Protein AF-A0AAW7QQN1-F1 (afdb_monomer_lite)

Structure (mmCIF, N/CA/C/O backbone):
data_AF-A0AAW7QQN1-F1
#
_entry.id   AF-A0AAW7QQN1-F1
#
loop_
_atom_site.group_PDB
_atom_site.id
_atom_site.type_symbol
_atom_site.label_atom_id
_atom_site.label_alt_id
_atom_site.label_comp_id
_atom_site.label_asym_id
_atom_site.label_entity_id
_atom_site.label_seq_id
_atom_site.pdbx_PDB_ins_code
_atom_site.Cartn_x
_atom_site.Cartn_y
_atom_site.Cartn_z
_atom_site.occupancy
_atom_site.B_iso_or_equiv
_atom_site.auth_seq_id
_atom_site.auth_comp_id
_atom_site.auth_asym_id
_atom_site.auth_atom_id
_atom_site.pdbx_PDB_model_num
ATOM 1 N N . MET A 1 1 ? 12.031 -2.207 -27.530 1.00 58.44 1 MET A N 1
ATOM 2 C CA . MET A 1 1 ? 12.090 -1.946 -26.076 1.00 58.44 1 MET A CA 1
ATOM 3 C C . MET A 1 1 ? 13.241 -0.992 -25.874 1.00 58.44 1 MET A C 1
ATOM 5 O O . MET A 1 1 ? 14.174 -1.068 -26.661 1.00 58.44 1 MET A O 1
ATOM 9 N N . ARG A 1 2 ? 13.134 -0.045 -24.944 1.00 68.44 2 ARG A N 1
ATOM 10 C CA . ARG A 1 2 ? 14.293 0.778 -24.602 1.00 68.44 2 ARG A CA 1
ATOM 11 C C . ARG A 1 2 ? 15.228 -0.147 -23.809 1.00 68.44 2 ARG A C 1
ATOM 13 O O . ARG A 1 2 ? 14.760 -0.820 -22.891 1.00 68.44 2 ARG A O 1
ATOM 20 N N . ASP A 1 3 ? 16.465 -0.324 -24.266 1.00 71.25 3 ASP A N 1
ATOM 21 C CA . ASP A 1 3 ? 17.397 -1.318 -23.700 1.00 71.25 3 ASP A CA 1
ATOM 22 C C . ASP A 1 3 ? 17.911 -0.916 -22.301 1.00 71.25 3 ASP A C 1
ATOM 24 O O . ASP A 1 3 ? 18.548 -1.706 -21.613 1.00 71.25 3 ASP A O 1
ATOM 28 N N . ASP A 1 4 ? 17.594 0.306 -21.877 1.00 80.44 4 ASP A N 1
ATOM 29 C CA . ASP A 1 4 ? 17.906 0.947 -20.603 1.00 80.44 4 ASP A CA 1
ATOM 30 C C . ASP A 1 4 ? 16.904 0.649 -19.471 1.00 80.44 4 ASP A C 1
ATOM 32 O O . ASP A 1 4 ? 17.214 0.950 -18.323 1.00 80.44 4 ASP A O 1
ATOM 36 N N . ASP A 1 5 ? 15.750 0.023 -19.745 1.00 85.88 5 ASP A N 1
ATOM 37 C CA . 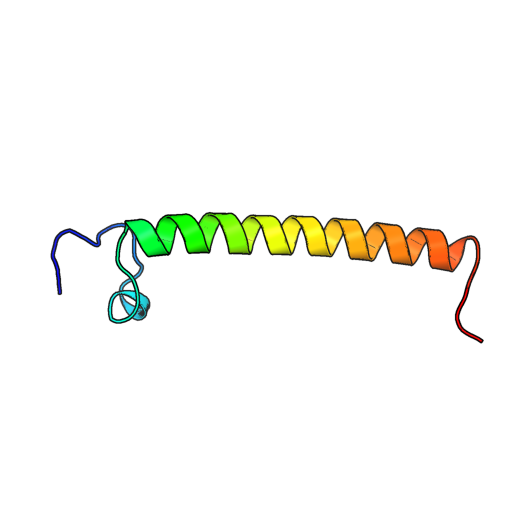ASP A 1 5 ? 14.714 -0.302 -18.741 1.00 85.88 5 ASP A CA 1
ATOM 38 C C . ASP A 1 5 ? 14.871 -1.722 -18.151 1.00 85.88 5 ASP A C 1
ATOM 40 O O . ASP A 1 5 ? 13.963 -2.566 -18.189 1.00 85.88 5 ASP A O 1
ATOM 44 N N . ASP A 1 6 ? 16.063 -2.017 -17.636 1.00 88.94 6 ASP A N 1
ATOM 45 C CA . ASP A 1 6 ? 16.464 -3.334 -17.126 1.00 88.94 6 ASP A CA 1
ATOM 46 C C . ASP A 1 6 ? 15.858 -3.701 -15.759 1.00 88.94 6 ASP A C 1
ATOM 48 O O . ASP A 1 6 ? 15.660 -4.888 -15.474 1.00 88.94 6 ASP A O 1
ATOM 52 N N . LEU A 1 7 ? 15.492 -2.711 -14.940 1.00 91.62 7 LEU A N 1
ATOM 53 C CA . LEU A 1 7 ? 14.867 -2.921 -13.628 1.00 91.62 7 LEU A CA 1
ATOM 54 C C . LEU A 1 7 ? 13.377 -3.256 -13.745 1.00 91.62 7 LEU A C 1
ATOM 56 O O . LEU A 1 7 ? 12.786 -3.801 -12.807 1.00 91.62 7 LEU A O 1
ATOM 60 N N . VAL A 1 8 ? 12.762 -2.951 -14.890 1.00 93.12 8 VAL A N 1
ATOM 61 C CA . VAL A 1 8 ? 11.339 -3.191 -15.135 1.00 93.12 8 VAL A CA 1
ATOM 62 C C . VAL A 1 8 ? 11.116 -4.632 -15.619 1.00 93.12 8 VAL A C 1
ATOM 64 O O . VAL A 1 8 ? 11.664 -5.048 -16.652 1.00 93.12 8 VAL A O 1
ATOM 67 N N . PRO A 1 9 ? 10.258 -5.425 -14.944 1.00 92.88 9 PRO A N 1
ATOM 68 C CA . PRO A 1 9 ? 9.903 -6.761 -15.406 1.00 92.88 9 PRO A CA 1
ATOM 69 C C . PRO A 1 9 ? 9.327 -6.737 -16.834 1.00 92.88 9 PRO A C 1
ATOM 71 O O . PRO A 1 9 ? 8.542 -5.840 -17.149 1.00 92.88 9 PRO A O 1
ATOM 74 N N . PRO A 1 10 ? 9.611 -7.744 -17.688 1.00 91.88 10 PRO A N 1
ATOM 75 C CA . PRO A 1 10 ? 9.255 -7.717 -19.113 1.00 91.88 10 PRO A CA 1
ATOM 76 C C . PRO A 1 10 ? 7.792 -7.382 -19.419 1.00 91.88 10 PRO A C 1
ATOM 78 O O . PRO A 1 10 ? 7.509 -6.654 -20.366 1.00 91.88 10 PRO A O 1
ATOM 81 N N . LYS A 1 11 ? 6.862 -7.873 -18.591 1.00 92.38 11 LYS A N 1
ATOM 82 C CA . LYS A 1 11 ? 5.419 -7.623 -18.738 1.00 92.38 11 LYS A CA 1
ATOM 83 C C . LYS A 1 11 ? 5.003 -6.163 -18.513 1.00 92.38 11 LYS A C 1
ATOM 85 O O . LYS A 1 11 ? 3.935 -5.774 -18.965 1.00 92.38 11 LYS A O 1
ATOM 90 N N . TRP A 1 12 ? 5.821 -5.373 -17.819 1.00 93.19 12 TRP A N 1
ATOM 91 C CA . TRP A 1 12 ? 5.498 -4.005 -17.404 1.00 93.19 12 TRP A CA 1
ATOM 92 C C . TRP A 1 12 ? 6.292 -2.925 -18.152 1.00 93.19 12 TRP A C 1
ATOM 94 O O . TRP A 1 12 ? 5.933 -1.754 -18.072 1.00 93.19 12 TRP A O 1
ATOM 104 N N . ARG A 1 13 ? 7.305 -3.302 -18.943 1.00 90.56 13 ARG A N 1
ATOM 105 C CA . ARG A 1 13 ? 8.104 -2.380 -19.778 1.00 90.56 13 ARG A CA 1
ATOM 106 C C . ARG A 1 13 ? 7.306 -1.506 -20.757 1.00 90.56 13 ARG A C 1
ATOM 108 O O . ARG A 1 13 ? 7.772 -0.417 -21.060 1.00 90.56 13 ARG A O 1
ATOM 115 N N . PRO A 1 14 ? 6.128 -1.914 -21.279 1.00 91.56 14 PRO A N 1
ATOM 116 C CA . PRO A 1 14 ? 5.321 -1.009 -22.102 1.00 91.56 14 PRO A CA 1
ATOM 117 C C . PRO A 1 14 ? 4.729 0.182 -21.334 1.00 91.56 14 PRO A C 1
ATOM 119 O O . PRO A 1 14 ? 4.259 1.122 -21.966 1.00 91.56 14 PRO A O 1
ATOM 122 N N . LEU A 1 15 ? 4.695 0.119 -19.999 1.00 90.88 15 LEU A N 1
ATOM 123 C CA . LEU A 1 15 ? 4.003 1.084 -19.140 1.00 90.88 15 LEU A CA 1
ATOM 124 C C . LEU A 1 15 ? 4.954 1.935 -18.296 1.00 90.88 15 LEU A C 1
ATOM 126 O O . LEU A 1 15 ? 4.593 3.048 -17.931 1.00 90.88 15 LEU A O 1
ATOM 130 N N . PHE A 1 16 ? 6.140 1.417 -17.978 1.00 93.38 16 PHE A N 1
ATOM 131 C CA . PHE A 1 16 ? 7.083 2.057 -17.067 1.00 93.38 16 PHE A CA 1
ATOM 132 C C . PHE A 1 16 ? 8.497 2.045 -17.631 1.00 93.38 16 PHE A C 1
ATOM 134 O O . PHE A 1 16 ? 8.894 1.083 -18.290 1.00 93.38 16 PHE A O 1
ATOM 141 N N . ASN A 1 17 ? 9.250 3.086 -17.284 1.00 93.44 17 ASN A N 1
ATOM 142 C CA . ASN A 1 17 ? 10.708 3.097 -17.349 1.00 93.44 17 ASN A CA 1
ATOM 143 C C . ASN A 1 17 ? 11.314 2.798 -15.964 1.00 93.44 17 ASN A C 1
ATOM 145 O O . ASN A 1 17 ? 10.593 2.670 -14.968 1.00 93.44 17 ASN A O 1
ATOM 149 N N . ASN A 1 18 ? 12.641 2.722 -15.885 1.00 94.00 18 ASN A N 1
ATOM 150 C CA . ASN A 1 18 ? 13.359 2.468 -14.634 1.00 94.00 18 ASN A CA 1
ATOM 151 C C . ASN A 1 18 ? 13.038 3.465 -13.502 1.00 94.00 18 ASN A C 1
ATOM 153 O O . ASN A 1 18 ? 12.840 3.047 -12.360 1.00 94.00 18 ASN A O 1
ATOM 157 N N . GLN A 1 19 ? 12.966 4.769 -13.790 1.00 93.31 19 GLN A N 1
ATOM 158 C CA . GLN A 1 19 ? 12.679 5.786 -12.771 1.00 93.31 19 GLN A CA 1
ATOM 159 C C . GLN A 1 19 ? 11.266 5.615 -12.197 1.00 93.31 19 GLN A C 1
ATOM 161 O O . GLN A 1 19 ? 11.088 5.610 -10.975 1.00 93.31 19 GLN A O 1
ATOM 166 N N . ASP A 1 20 ? 10.275 5.428 -13.067 1.00 94.81 20 ASP A N 1
ATOM 167 C CA . ASP A 1 20 ? 8.882 5.241 -12.658 1.00 94.81 20 ASP A CA 1
ATOM 168 C C . ASP A 1 20 ? 8.706 3.937 -11.876 1.00 94.81 20 ASP A C 1
ATOM 170 O O . ASP A 1 20 ? 7.985 3.890 -10.877 1.00 94.81 20 ASP A O 1
ATOM 174 N N . TRP A 1 21 ? 9.404 2.880 -12.296 1.00 95.62 21 TRP A N 1
ATOM 175 C CA . TRP A 1 21 ? 9.346 1.580 -11.643 1.00 95.62 21 TRP A CA 1
ATOM 176 C C . TRP A 1 21 ? 9.927 1.604 -10.229 1.00 95.62 21 TRP A C 1
ATOM 178 O O . TRP A 1 21 ? 9.329 1.029 -9.320 1.00 95.62 21 TRP A O 1
ATOM 188 N N . LEU A 1 22 ? 11.042 2.308 -10.015 1.00 95.81 22 LEU A N 1
ATOM 189 C CA . LEU A 1 22 ? 11.633 2.467 -8.684 1.00 95.81 22 LEU A CA 1
ATOM 190 C C . LEU A 1 22 ? 10.699 3.221 -7.730 1.00 95.81 22 LEU A C 1
ATOM 192 O O . LEU A 1 22 ? 10.514 2.800 -6.586 1.00 95.81 22 LEU A O 1
ATOM 196 N N . LEU A 1 23 ? 10.070 4.304 -8.198 1.00 96.94 23 LEU A N 1
ATOM 197 C CA . LEU A 1 23 ? 9.080 5.036 -7.405 1.00 96.94 23 LEU A CA 1
ATOM 198 C C . LEU A 1 23 ? 7.866 4.164 -7.082 1.00 96.94 23 LEU A C 1
ATOM 200 O O . LEU A 1 23 ? 7.457 4.082 -5.923 1.00 96.94 23 LEU A O 1
ATOM 204 N N . HIS A 1 24 ? 7.317 3.483 -8.087 1.00 96.44 24 HIS A N 1
ATOM 205 C CA . HIS A 1 24 ? 6.194 2.571 -7.913 1.00 96.44 24 HIS A CA 1
ATOM 206 C C . HIS A 1 24 ? 6.516 1.469 -6.892 1.00 96.44 24 HIS A C 1
ATOM 208 O O . HIS A 1 24 ? 5.726 1.227 -5.981 1.00 96.44 24 HIS A O 1
ATOM 214 N N . ASP A 1 25 ? 7.684 0.834 -6.996 1.00 95.75 25 ASP A N 1
ATOM 215 C CA . ASP A 1 25 ? 8.098 -0.245 -6.097 1.00 95.75 25 ASP A CA 1
ATOM 216 C C . ASP A 1 25 ? 8.197 0.223 -4.634 1.00 95.75 25 ASP A C 1
ATOM 218 O O . ASP A 1 25 ? 7.658 -0.428 -3.733 1.00 95.75 25 ASP A O 1
ATOM 222 N N . ILE A 1 26 ? 8.801 1.392 -4.391 1.00 97.62 26 ILE A N 1
ATOM 223 C CA . ILE A 1 26 ? 8.898 1.984 -3.047 1.00 97.62 26 ILE A CA 1
ATOM 224 C C . ILE A 1 26 ? 7.508 2.304 -2.493 1.00 97.62 26 ILE A C 1
ATOM 226 O O . ILE A 1 26 ? 7.201 1.947 -1.350 1.00 97.62 26 ILE A O 1
ATOM 230 N N . VAL A 1 27 ? 6.660 2.964 -3.284 1.00 98.12 27 VAL A N 1
ATOM 231 C CA . VAL A 1 27 ? 5.324 3.386 -2.844 1.00 98.12 27 VAL A CA 1
ATOM 232 C C . VAL A 1 27 ? 4.446 2.177 -2.542 1.00 98.12 27 VAL A C 1
ATOM 234 O O . VAL A 1 27 ? 3.828 2.137 -1.481 1.00 98.12 27 VAL A O 1
ATOM 237 N N . VAL A 1 28 ? 4.426 1.164 -3.411 1.00 97.88 28 VAL A N 1
ATOM 238 C CA . VAL A 1 28 ? 3.597 -0.034 -3.220 1.00 97.88 28 VAL A CA 1
ATOM 239 C C . VAL A 1 28 ? 4.017 -0.800 -1.967 1.00 97.88 28 VAL A C 1
ATOM 241 O O . VAL A 1 28 ? 3.167 -1.133 -1.139 1.00 97.88 28 VAL A O 1
ATOM 244 N N . LYS A 1 29 ? 5.321 -1.027 -1.767 1.00 97.88 29 LYS A N 1
ATOM 245 C CA . LYS A 1 29 ? 5.830 -1.696 -0.557 1.00 97.88 29 LYS A CA 1
ATOM 246 C C . LYS A 1 29 ? 5.513 -0.903 0.710 1.00 97.88 29 LYS A C 1
ATOM 248 O O . LYS A 1 29 ? 5.063 -1.484 1.698 1.00 97.88 29 LYS A O 1
ATOM 253 N N . SER A 1 30 ? 5.692 0.417 0.670 1.00 98.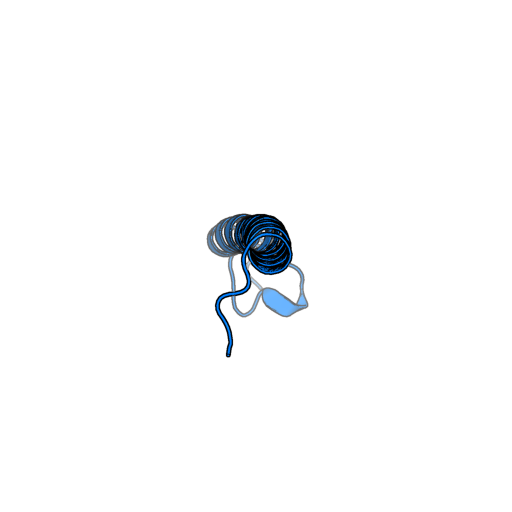44 30 SER A N 1
ATOM 254 C CA . SER A 1 30 ? 5.399 1.298 1.807 1.00 98.44 30 SER A CA 1
ATOM 255 C C . SER A 1 30 ? 3.906 1.328 2.132 1.00 98.44 30 SER A C 1
ATOM 257 O O . SER A 1 30 ? 3.532 1.26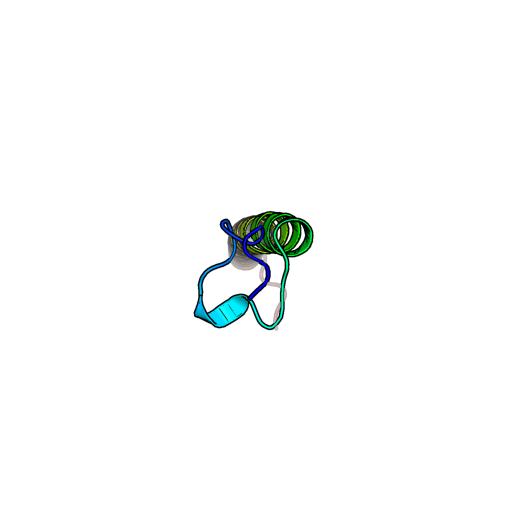3 3.301 1.00 98.44 30 SER A O 1
ATOM 259 N N . PHE A 1 31 ? 3.045 1.365 1.113 1.00 98.50 31 PHE A N 1
ATOM 260 C CA . PHE A 1 31 ? 1.594 1.362 1.277 1.00 98.50 31 PHE A CA 1
ATOM 261 C C . PHE A 1 31 ? 1.094 0.052 1.889 1.00 98.50 31 PHE A C 1
ATOM 263 O O . PHE A 1 31 ? 0.294 0.087 2.822 1.00 98.50 31 PHE A O 1
ATOM 270 N N . TYR A 1 32 ? 1.606 -1.098 1.438 1.00 98.38 32 TYR A N 1
ATOM 271 C CA . TYR A 1 32 ? 1.289 -2.382 2.069 1.00 98.38 32 TYR A CA 1
ATOM 272 C C . TYR A 1 32 ? 1.778 -2.443 3.521 1.00 98.38 32 TYR A C 1
ATOM 274 O O . TYR A 1 32 ? 1.019 -2.865 4.394 1.00 98.38 32 TYR A O 1
ATOM 282 N N . GLY A 1 33 ? 3.001 -1.977 3.802 1.00 98.38 33 GLY A N 1
ATOM 283 C CA . GLY A 1 33 ? 3.528 -1.905 5.168 1.00 98.38 33 GLY A CA 1
ATOM 284 C C . GLY A 1 33 ? 2.659 -1.039 6.085 1.00 98.38 33 GLY A C 1
ATOM 285 O O . GLY A 1 33 ? 2.259 -1.481 7.163 1.00 98.38 33 GLY A O 1
ATOM 286 N N . PHE A 1 34 ? 2.294 0.160 5.626 1.00 98.56 34 PHE A N 1
ATOM 287 C CA . PHE A 1 34 ? 1.375 1.049 6.334 1.00 98.56 34 PHE A CA 1
ATOM 288 C C . PHE A 1 34 ? 0.002 0.403 6.544 1.00 98.56 34 PHE A C 1
ATOM 290 O O . PHE A 1 34 ? -0.513 0.417 7.660 1.00 98.56 34 PHE A O 1
ATOM 297 N N . GLY A 1 35 ? -0.576 -0.197 5.500 1.00 98.62 35 GLY A N 1
ATOM 298 C CA . GLY A 1 35 ? -1.897 -0.819 5.553 1.00 98.62 35 GLY A CA 1
ATOM 299 C C . GLY A 1 35 ? -1.983 -1.944 6.584 1.00 98.62 35 GLY A C 1
ATOM 300 O O . GLY A 1 35 ? -2.947 -1.996 7.344 1.00 98.62 35 GLY A O 1
ATOM 301 N N . VAL A 1 36 ? -0.957 -2.799 6.673 1.00 98.75 36 VAL A N 1
ATOM 302 C CA . VAL A 1 36 ? -0.890 -3.872 7.682 1.00 98.75 36 VAL A CA 1
ATOM 303 C C . VAL A 1 36 ? -0.835 -3.295 9.096 1.00 98.75 36 VAL A C 1
ATOM 305 O O . VAL A 1 36 ? -1.608 -3.711 9.959 1.00 98.75 36 VAL A O 1
ATOM 308 N N . ILE A 1 37 ? 0.035 -2.309 9.334 1.00 98.69 37 ILE A N 1
ATOM 309 C CA . ILE A 1 37 ? 0.162 -1.661 10.648 1.00 98.69 37 ILE A CA 1
ATOM 310 C C . ILE A 1 37 ? -1.155 -0.986 11.039 1.00 98.69 37 ILE A C 1
ATOM 312 O O . ILE A 1 37 ? -1.644 -1.176 12.153 1.00 98.69 37 ILE A O 1
ATOM 316 N N . ALA A 1 38 ? -1.755 -0.232 10.117 1.00 98.69 38 ALA A N 1
ATOM 317 C CA . ALA A 1 38 ? -3.014 0.458 10.342 1.00 98.69 38 ALA A CA 1
ATOM 318 C C . ALA A 1 38 ? -4.144 -0.532 10.650 1.00 98.69 38 ALA A C 1
ATOM 320 O O . ALA A 1 38 ? -4.864 -0.328 11.626 1.00 98.69 38 ALA A O 1
ATOM 321 N N . ALA A 1 39 ? -4.278 -1.618 9.884 1.00 98.69 39 ALA A N 1
ATOM 322 C CA . ALA A 1 39 ? -5.296 -2.638 10.121 1.00 98.69 39 ALA A CA 1
ATOM 323 C C . ALA A 1 39 ? -5.162 -3.273 11.513 1.00 98.69 39 ALA A C 1
ATOM 325 O O . ALA A 1 39 ? -6.155 -3.378 12.230 1.00 98.69 39 ALA A O 1
ATOM 326 N N . ILE A 1 40 ? -3.940 -3.630 11.929 1.00 98.62 40 ILE A N 1
ATOM 327 C CA . ILE A 1 40 ? -3.681 -4.185 13.266 1.00 98.62 40 ILE A CA 1
ATOM 328 C C . ILE A 1 40 ? -4.028 -3.162 14.351 1.00 98.62 40 ILE A C 1
ATOM 330 O O . ILE A 1 40 ? -4.724 -3.500 15.306 1.00 98.62 40 ILE A O 1
ATOM 334 N N . ALA A 1 41 ? -3.590 -1.910 14.203 1.00 98.50 41 ALA A N 1
ATOM 335 C CA . ALA A 1 41 ? -3.879 -0.858 15.172 1.00 98.50 41 ALA A CA 1
ATOM 336 C C . ALA A 1 41 ? -5.391 -0.645 15.343 1.00 98.50 41 ALA A C 1
ATOM 338 O O . ALA A 1 41 ? -5.890 -0.639 16.466 1.00 98.50 41 ALA A O 1
ATOM 339 N N . HIS A 1 42 ? -6.136 -0.540 14.239 1.00 98.38 42 HIS A N 1
ATOM 340 C CA . HIS A 1 42 ? -7.588 -0.370 14.292 1.00 98.38 42 HIS A CA 1
ATOM 341 C C . HIS A 1 42 ? -8.278 -1.610 14.868 1.00 98.38 42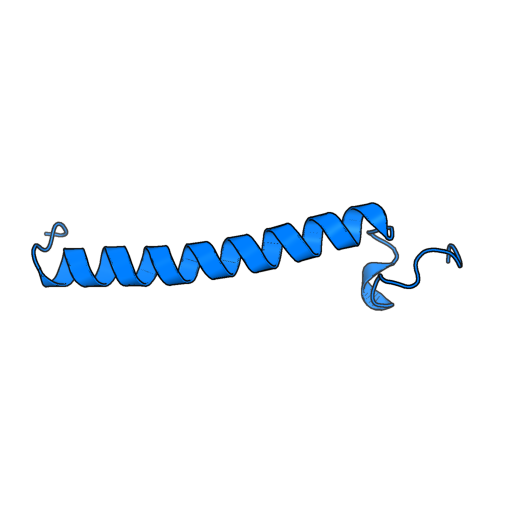 HIS A C 1
ATOM 343 O O . HIS A 1 42 ? -9.178 -1.463 15.689 1.00 98.38 42 HIS A O 1
ATOM 349 N N . LEU A 1 43 ? -7.833 -2.822 14.525 1.00 98.25 43 LEU A N 1
ATOM 350 C CA . LEU A 1 43 ? -8.369 -4.052 15.111 1.00 98.25 43 LEU A CA 1
ATOM 351 C C . LEU A 1 43 ? -8.174 -4.086 16.634 1.00 98.25 43 LEU A C 1
ATOM 353 O O . LEU A 1 43 ? -9.116 -4.378 17.364 1.00 98.25 43 LEU A O 1
ATOM 357 N N . LEU A 1 44 ? -6.979 -3.750 17.126 1.00 98.25 44 LEU A N 1
ATOM 358 C CA . LEU A 1 44 ? -6.688 -3.732 18.561 1.00 98.25 44 LEU A CA 1
ATOM 359 C C . LEU A 1 44 ? -7.528 -2.690 19.307 1.00 98.25 44 LEU A C 1
ATOM 361 O O . LEU A 1 44 ? -8.091 -2.996 20.358 1.00 98.25 44 LEU A O 1
ATOM 365 N N . VAL A 1 45 ? -7.652 -1.475 18.763 1.00 98.25 45 VAL A N 1
ATOM 366 C CA . VAL A 1 45 ? -8.493 -0.434 19.374 1.00 98.25 45 VAL A CA 1
ATOM 367 C C . VAL A 1 45 ? -9.963 -0.851 19.343 1.00 98.25 45 VAL A C 1
ATOM 369 O O . VAL A 1 45 ? -10.666 -0.625 20.323 1.00 98.25 45 VAL A O 1
ATOM 372 N N . TYR A 1 46 ? -10.420 -1.510 18.274 1.00 97.94 46 TYR A N 1
ATOM 373 C CA . TYR A 1 46 ? -11.793 -2.001 18.171 1.00 97.94 46 TYR A CA 1
ATOM 374 C C . TYR A 1 46 ? -12.099 -3.065 19.228 1.00 97.94 46 TYR A C 1
ATOM 376 O O . TYR A 1 46 ? -13.159 -3.033 19.845 1.00 97.94 46 TYR A O 1
ATOM 384 N N . LEU A 1 47 ? -11.156 -3.976 19.486 1.00 96.94 47 LEU A N 1
ATOM 385 C CA . LEU A 1 47 ? -11.284 -4.978 20.546 1.00 96.94 47 LEU A CA 1
ATOM 386 C C . LEU A 1 47 ? -11.278 -4.354 21.952 1.00 96.94 47 LEU A C 1
ATOM 388 O O . LEU A 1 47 ? -11.955 -4.866 22.839 1.00 96.94 47 LEU A O 1
ATOM 392 N N . TRP A 1 48 ? -10.539 -3.259 22.169 1.00 97.75 48 TRP A N 1
ATOM 393 C CA . TRP A 1 48 ? -10.518 -2.546 23.454 1.00 97.75 48 TRP A CA 1
ATOM 394 C C . TRP A 1 48 ? -11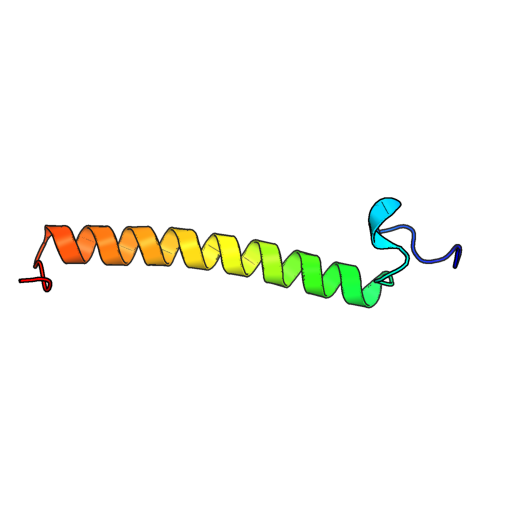.777 -1.700 23.687 1.00 97.75 48 TRP A C 1
ATOM 396 O O . TRP A 1 48 ? -12.365 -1.737 24.769 1.00 97.75 48 TRP A O 1
ATOM 406 N N . LYS A 1 49 ? -12.188 -0.924 22.683 1.00 96.44 49 LYS A N 1
ATOM 407 C CA . LYS A 1 49 ? -13.353 -0.040 22.729 1.00 96.44 49 LYS A CA 1
ATOM 408 C C . LYS A 1 49 ? -14.059 -0.072 21.371 1.00 96.44 49 LYS A C 1
ATOM 410 O O . LYS A 1 49 ? -13.754 0.769 20.517 1.00 96.44 49 LYS A O 1
ATOM 415 N N . PRO A 1 50 ? -15.008 -1.001 21.165 1.00 95.44 50 PRO A N 1
ATOM 416 C CA . PRO A 1 50 ? -15.719 -1.096 19.901 1.00 95.44 50 PRO A CA 1
ATOM 417 C C . PRO A 1 50 ? -16.497 0.195 19.648 1.00 95.44 50 PRO A C 1
ATOM 419 O O . PRO A 1 50 ? -17.047 0.815 20.562 1.00 95.44 50 PRO A O 1
ATOM 422 N N . TRP A 1 51 ? -16.486 0.627 18.393 1.00 94.69 51 TRP A N 1
ATOM 423 C CA . TRP A 1 51 ? -17.128 1.868 17.952 1.00 94.69 51 TRP A CA 1
ATOM 424 C C . TRP A 1 51 ? -18.179 1.642 16.863 1.00 94.69 51 TRP A C 1
ATOM 426 O O . TRP A 1 51 ? -18.806 2.602 16.421 1.00 94.69 51 TRP A O 1
ATOM 436 N N . LEU A 1 52 ? -18.353 0.397 16.412 1.00 91.88 52 LEU A N 1
ATOM 437 C CA . LEU A 1 52 ? -19.463 0.004 15.550 1.00 91.88 52 LEU A CA 1
ATOM 438 C C . LEU A 1 52 ? -20.632 -0.452 16.445 1.00 91.88 52 LEU A C 1
ATOM 440 O O . LEU A 1 52 ? -20.359 -1.080 17.472 1.00 91.88 52 LEU A O 1
ATOM 444 N N . PRO A 1 53 ? -21.881 -0.084 16.102 1.00 83.62 53 PRO A N 1
ATOM 445 C CA . PRO A 1 53 ? -23.073 -0.442 16.871 1.00 83.62 53 PRO A CA 1
ATOM 446 C C . PRO A 1 53 ? -23.367 -1.945 16.860 1.00 83.62 53 PRO A C 1
ATOM 448 O O . PRO A 1 53 ? -23.004 -2.619 15.867 1.00 83.62 53 PRO A O 1
#

Secondary structure (DSSP, 8-state):
--TT--SS-TTTTTT--HHHHHHHHHHHHHHHHHHHHHHHHHHHHHHHS----

Sequence (53 aa):
MRDDDDLVPPKWRPLFNNQDWLLHDIVVKSFYGFGVIAAIAHLLVYLWKPWLP

pLDDT: mean 93.45, std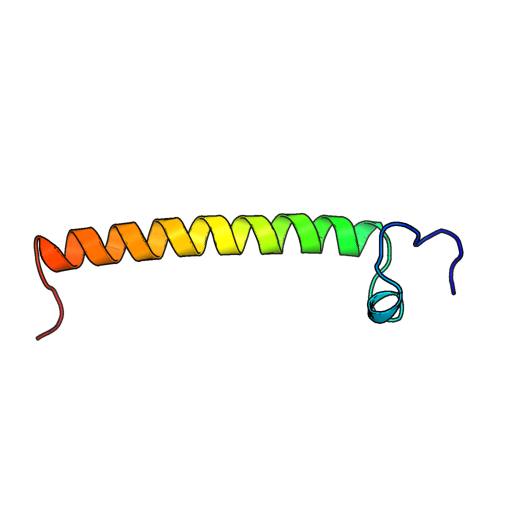 7.9, range [58.44, 98.75]

Radius of gyration: 18.48 Å; chains: 1; bounding box: 41×14×50 Å

Foldseek 3Di:
DPPQQPVDDPVCVVPDRNVRVVVVVVVVVVVVVVVVVVVVVVVVVCVVPNDDD